Protein AF-A0A9J6R901-F1 (afdb_monomer_lite)

Foldseek 3Di:
DVVVVVCCVCLLVDPNSVVVVLVVQLVVLLVVLVVVVVPPPDPDDPVVSVVVSVVSSVVSSVVCCCVRPVVVVD

Sequence (74 aa):
MQFLLDSMQSPVNNFLGIFLYLTLLIVLTIVVVTLLLFLIPNKLTTRIKNAIIGGITFLAVVIWFYVVILSRFR

Structure (mmCIF, N/CA/C/O backbone):
data_AF-A0A9J6R901-F1
#
_entry.id   AF-A0A9J6R901-F1
#
loop_
_atom_site.group_PDB
_atom_site.id
_atom_site.type_symbol
_atom_site.label_atom_id
_atom_site.label_alt_id
_atom_site.label_comp_id
_atom_site.label_asym_id
_atom_site.label_entity_id
_atom_site.label_seq_id
_atom_site.pdbx_PDB_ins_code
_atom_site.Cartn_x
_atom_site.Cartn_y
_atom_site.Cartn_z
_atom_site.occupancy
_atom_site.B_iso_or_equiv
_atom_site.auth_seq_id
_atom_site.auth_comp_id
_atom_site.auth_asym_id
_atom_site.auth_atom_id
_atom_site.pdbx_PDB_model_num
ATOM 1 N N . MET A 1 1 ? 2.663 16.927 -20.024 1.00 61.31 1 MET A N 1
ATOM 2 C CA . MET A 1 1 ? 1.581 15.972 -20.356 1.00 61.31 1 MET A CA 1
ATOM 3 C C . MET A 1 1 ? 2.116 14.722 -21.057 1.00 61.31 1 MET A C 1
ATOM 5 O O . MET A 1 1 ? 1.793 13.636 -20.603 1.00 61.31 1 MET A O 1
ATOM 9 N N . GLN A 1 2 ? 2.982 14.857 -22.075 1.00 72.50 2 GLN A N 1
ATOM 10 C CA . GLN A 1 2 ? 3.595 13.723 -22.797 1.00 72.50 2 GLN A CA 1
ATOM 11 C C . GLN A 1 2 ? 4.277 12.690 -21.879 1.00 72.50 2 GLN A C 1
ATOM 13 O O . GLN A 1 2 ? 3.941 11.518 -21.927 1.00 72.50 2 GLN A O 1
ATOM 18 N N . PHE A 1 3 ? 5.130 13.140 -20.950 1.00 64.56 3 PHE A N 1
ATOM 19 C CA . PHE A 1 3 ? 5.830 12.254 -20.005 1.00 64.56 3 PHE A CA 1
ATOM 20 C C . PHE A 1 3 ? 4.903 11.381 -19.152 1.00 64.56 3 PHE A C 1
ATOM 22 O O . PHE A 1 3 ? 5.246 10.242 -18.849 1.00 64.56 3 PHE A O 1
ATOM 29 N N . LEU A 1 4 ? 3.732 11.905 -18.771 1.00 64.50 4 LEU A N 1
ATOM 30 C CA . LEU A 1 4 ? 2.737 11.128 -18.033 1.00 64.50 4 LEU A CA 1
ATOM 31 C C . LEU A 1 4 ? 2.130 10.052 -18.936 1.00 64.50 4 LEU A C 1
ATOM 33 O O . LEU A 1 4 ? 2.084 8.893 -18.541 1.00 64.50 4 LEU A O 1
ATOM 37 N N . LEU A 1 5 ? 1.738 10.408 -20.160 1.00 68.44 5 LEU A N 1
ATOM 38 C CA . LEU A 1 5 ? 1.182 9.463 -21.133 1.00 68.44 5 LEU A CA 1
ATOM 39 C C . LEU A 1 5 ? 2.170 8.342 -21.483 1.00 68.44 5 LEU A C 1
ATOM 41 O O . LEU A 1 5 ? 1.805 7.172 -21.396 1.00 68.44 5 LEU A O 1
ATOM 45 N N . ASP A 1 6 ? 3.427 8.677 -21.769 1.00 66.00 6 ASP A N 1
ATOM 46 C CA . ASP A 1 6 ? 4.466 7.693 -22.097 1.00 66.00 6 ASP A CA 1
ATOM 47 C C . ASP A 1 6 ? 4.783 6.788 -20.894 1.00 66.00 6 ASP A C 1
ATOM 49 O O . ASP A 1 6 ? 4.989 5.582 -21.035 1.00 66.00 6 ASP A O 1
ATOM 53 N N . SER A 1 7 ? 4.738 7.338 -19.674 1.00 60.38 7 SER A N 1
ATOM 54 C CA . SER A 1 7 ? 4.897 6.547 -18.448 1.00 60.38 7 SER A CA 1
ATOM 55 C C . SER A 1 7 ? 3.729 5.592 -18.173 1.00 60.38 7 SER A C 1
ATOM 57 O O . SER A 1 7 ? 3.936 4.578 -17.512 1.00 60.38 7 SER A O 1
ATOM 59 N N . MET A 1 8 ? 2.531 5.857 -18.706 1.00 67.00 8 MET A N 1
ATOM 60 C CA . MET A 1 8 ? 1.375 4.959 -18.586 1.00 67.00 8 MET A CA 1
ATOM 61 C C . MET A 1 8 ? 1.336 3.863 -19.658 1.00 67.00 8 MET A C 1
ATOM 63 O O . MET A 1 8 ? 0.676 2.850 -19.447 1.00 67.00 8 MET A O 1
ATOM 67 N N . GLN A 1 9 ? 2.030 4.028 -20.789 1.00 73.75 9 GLN A N 1
ATOM 68 C CA . GLN A 1 9 ? 2.082 3.003 -21.844 1.00 73.75 9 GLN A CA 1
ATOM 69 C C . GLN A 1 9 ? 2.915 1.782 -21.439 1.00 73.75 9 GLN A C 1
ATOM 71 O O . GLN A 1 9 ? 2.679 0.669 -21.905 1.00 73.75 9 GLN A O 1
ATOM 76 N N . SER A 1 10 ? 3.907 1.971 -20.573 1.00 70.56 10 SER A N 1
ATOM 77 C CA . SER A 1 10 ? 4.716 0.886 -20.018 1.00 70.56 10 SER A CA 1
ATOM 78 C C . SER A 1 10 ? 5.125 1.217 -18.584 1.00 70.56 10 SER A C 1
ATOM 80 O O . SER A 1 10 ? 6.293 1.520 -18.320 1.00 70.56 10 SER A O 1
ATOM 82 N N . PRO A 1 11 ? 4.174 1.151 -17.635 1.00 69.00 11 PRO A N 1
ATOM 83 C CA . PRO A 1 11 ? 4.386 1.626 -16.274 1.00 69.00 11 PRO A CA 1
ATOM 84 C C . PRO A 1 11 ? 5.494 0.857 -15.557 1.00 69.00 11 PRO A C 1
ATOM 86 O O . PRO A 1 11 ? 6.190 1.423 -14.731 1.00 69.00 11 PRO A O 1
ATOM 89 N N . VAL A 1 12 ? 5.741 -0.399 -15.927 1.00 75.06 12 VAL A N 1
ATOM 90 C CA . VAL A 1 12 ? 6.791 -1.233 -15.318 1.00 75.06 12 VAL A CA 1
ATOM 91 C C . VAL A 1 12 ? 8.177 -1.014 -15.954 1.00 75.06 12 VAL A C 1
ATOM 93 O O . VAL A 1 12 ? 9.178 -1.501 -15.440 1.00 75.06 12 VAL A O 1
ATOM 96 N N . ASN A 1 13 ? 8.269 -0.272 -17.063 1.00 78.88 13 ASN A N 1
ATOM 97 C CA . ASN A 1 13 ? 9.531 -0.025 -17.777 1.00 78.88 13 ASN A CA 1
ATOM 98 C C . ASN A 1 13 ? 10.116 1.366 -17.484 1.00 78.88 13 ASN A C 1
ATOM 100 O O . ASN A 1 13 ? 11.206 1.684 -17.952 1.00 78.88 13 ASN A O 1
ATOM 104 N N . ASN A 1 14 ? 9.402 2.196 -16.722 1.00 83.00 14 ASN A N 1
ATOM 105 C CA . ASN A 1 14 ? 9.792 3.557 -16.370 1.00 83.00 14 ASN A CA 1
ATOM 106 C C . ASN A 1 14 ? 9.728 3.728 -14.846 1.00 83.00 14 ASN A C 1
ATOM 108 O O . ASN A 1 14 ? 8.722 3.378 -14.234 1.00 83.00 14 ASN A O 1
ATOM 112 N N . PHE A 1 15 ? 10.756 4.326 -14.238 1.00 83.69 15 PHE A N 1
ATOM 113 C CA . PHE A 1 15 ? 10.775 4.642 -12.805 1.00 83.69 15 PHE A CA 1
ATOM 114 C C . PHE A 1 15 ? 9.539 5.422 -12.344 1.00 83.69 15 PHE A C 1
ATOM 116 O O . PHE A 1 15 ? 8.958 5.085 -11.312 1.00 83.69 15 PHE A O 1
ATOM 123 N N . LEU A 1 16 ? 9.103 6.422 -13.119 1.00 85.19 16 LEU A N 1
ATOM 124 C CA . LEU A 1 16 ? 7.901 7.191 -12.794 1.00 85.19 16 LEU A CA 1
ATOM 125 C C . LEU A 1 16 ? 6.649 6.306 -12.835 1.00 85.19 16 LEU A C 1
ATOM 127 O O . LEU A 1 16 ? 5.804 6.393 -11.950 1.00 85.19 16 LEU A O 1
ATOM 131 N N . GLY A 1 17 ? 6.554 5.420 -13.827 1.00 84.94 17 GLY A N 1
ATOM 132 C CA . GLY A 1 17 ? 5.443 4.480 -13.957 1.00 84.94 17 GLY A CA 1
ATOM 133 C C . GLY A 1 17 ? 5.379 3.487 -12.794 1.00 84.94 17 GLY A C 1
ATOM 134 O O . GLY A 1 17 ? 4.303 3.272 -12.241 1.00 84.94 17 GLY A O 1
ATOM 135 N N . ILE A 1 18 ? 6.526 2.951 -12.362 1.00 88.81 18 ILE A N 1
ATOM 136 C CA . ILE A 1 18 ? 6.625 2.016 -11.232 1.00 88.81 18 ILE A CA 1
ATOM 137 C C . ILE A 1 18 ? 6.187 2.718 -9.945 1.00 88.81 18 ILE A C 1
ATOM 139 O O .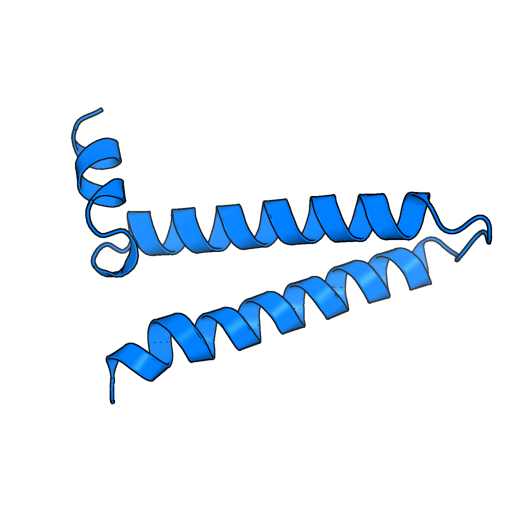 ILE A 1 18 ? 5.409 2.162 -9.171 1.00 88.81 18 ILE A O 1
ATOM 143 N N . PHE A 1 19 ? 6.645 3.955 -9.734 1.00 88.81 19 PHE A N 1
ATOM 144 C CA . PHE A 1 19 ? 6.265 4.763 -8.578 1.00 88.81 19 PHE A CA 1
ATOM 145 C C . PHE A 1 19 ? 4.763 5.069 -8.549 1.00 88.81 19 PHE A C 1
ATOM 147 O O . PHE A 1 19 ? 4.116 4.908 -7.512 1.00 88.81 19 PHE A O 1
ATOM 154 N N . LEU A 1 20 ? 4.191 5.479 -9.685 1.00 90.31 20 LEU A N 1
ATOM 155 C CA . LEU A 1 20 ? 2.759 5.750 -9.804 1.00 90.31 20 LEU A CA 1
ATOM 156 C C . LEU A 1 20 ? 1.931 4.477 -9.599 1.00 90.31 20 LEU A C 1
ATOM 158 O O . LEU A 1 20 ? 0.929 4.515 -8.888 1.00 90.31 20 LEU A O 1
ATOM 162 N N . TYR A 1 21 ? 2.370 3.345 -10.152 1.00 90.12 21 TYR A N 1
ATOM 163 C CA . TYR A 1 21 ? 1.693 2.061 -9.991 1.00 90.12 21 TYR A CA 1
ATOM 164 C C . TYR A 1 21 ? 1.705 1.587 -8.531 1.00 90.12 21 TYR A C 1
ATOM 166 O O . TYR A 1 21 ? 0.660 1.212 -7.998 1.00 90.12 21 TYR A O 1
ATOM 174 N N . LEU A 1 22 ? 2.851 1.692 -7.850 1.00 92.25 22 LEU A N 1
ATOM 175 C CA . LEU A 1 22 ? 2.972 1.387 -6.423 1.00 92.25 22 LEU A CA 1
ATOM 176 C C . LEU A 1 22 ? 2.096 2.313 -5.569 1.00 92.25 22 LEU A C 1
ATOM 178 O O . LEU A 1 22 ? 1.391 1.853 -4.674 1.00 92.25 22 LEU A O 1
ATOM 182 N N . THR A 1 23 ? 2.115 3.615 -5.855 1.00 94.00 23 THR A N 1
ATOM 183 C CA . THR A 1 23 ? 1.309 4.605 -5.127 1.00 94.00 23 THR A CA 1
ATOM 184 C C . THR A 1 23 ? -0.178 4.300 -5.266 1.00 94.00 23 THR A C 1
ATOM 186 O O . THR A 1 23 ? -0.904 4.280 -4.274 1.00 94.00 23 THR A O 1
ATOM 189 N N . LEU A 1 24 ? -0.631 4.005 -6.486 1.00 94.12 24 LEU A N 1
ATOM 190 C CA . LEU A 1 24 ? -2.020 3.664 -6.768 1.00 94.12 24 LEU A CA 1
ATOM 191 C C . LEU A 1 24 ? -2.436 2.373 -6.049 1.00 94.12 24 LEU A C 1
ATOM 193 O O . LEU A 1 24 ? -3.516 2.327 -5.462 1.00 94.12 24 LEU A O 1
ATOM 197 N N . LEU A 1 25 ? -1.558 1.367 -6.007 1.00 94.81 25 LEU A N 1
ATOM 198 C CA . LEU A 1 25 ? -1.777 0.145 -5.233 1.00 94.81 25 LEU A CA 1
ATOM 199 C C . LEU A 1 25 ? -1.919 0.422 -3.732 1.00 94.81 25 LEU A C 1
ATOM 201 O O . LEU A 1 25 ? -2.843 -0.097 -3.104 1.00 94.81 25 LEU A O 1
ATOM 205 N N . ILE A 1 26 ? -1.039 1.241 -3.150 1.00 96.06 26 ILE A N 1
ATOM 206 C CA . ILE A 1 26 ? -1.084 1.585 -1.721 1.00 96.06 26 ILE A CA 1
ATOM 207 C C . ILE A 1 26 ? -2.384 2.324 -1.396 1.00 96.06 26 ILE A C 1
ATOM 209 O O . ILE A 1 26 ? -3.089 1.941 -0.463 1.00 96.06 26 ILE A O 1
ATOM 213 N N . VAL A 1 27 ? -2.730 3.346 -2.184 1.00 96.88 27 VAL A N 1
ATOM 214 C CA . VAL A 1 27 ? -3.949 4.139 -1.978 1.00 96.88 27 VAL A CA 1
ATOM 215 C C . VAL A 1 27 ? -5.190 3.256 -2.078 1.00 96.88 27 VAL A C 1
ATOM 217 O O . VAL A 1 27 ? -6.023 3.282 -1.173 1.00 96.88 27 VAL A O 1
ATOM 220 N N . LEU A 1 28 ? -5.298 2.426 -3.122 1.00 96.56 28 LEU A N 1
ATOM 221 C CA . LEU A 1 28 ? -6.423 1.500 -3.267 1.00 96.56 28 LEU A CA 1
ATOM 222 C C . LEU A 1 28 ? -6.503 0.514 -2.103 1.00 96.56 28 LEU A C 1
ATOM 224 O O . LEU A 1 28 ? -7.585 0.305 -1.562 1.00 96.56 28 LEU A O 1
ATOM 228 N N . THR A 1 29 ? -5.374 -0.055 -1.681 1.00 96.44 29 THR A N 1
ATOM 229 C CA . THR A 1 29 ? -5.342 -1.012 -0.568 1.00 96.44 29 THR A CA 1
ATOM 230 C C . THR A 1 29 ? -5.833 -0.364 0.722 1.00 96.44 29 THR A C 1
ATOM 232 O O . THR A 1 29 ? -6.716 -0.907 1.384 1.00 96.44 29 THR A O 1
ATOM 235 N N . ILE A 1 30 ? -5.330 0.827 1.058 1.00 95.50 30 ILE A N 1
ATOM 236 C CA . ILE A 1 30 ? -5.750 1.554 2.261 1.00 95.50 30 ILE A CA 1
ATOM 237 C C . ILE A 1 30 ? -7.245 1.874 2.199 1.00 95.50 30 ILE A C 1
ATOM 239 O O . ILE A 1 30 ? -7.950 1.635 3.179 1.00 95.50 30 ILE A O 1
ATOM 243 N N . VAL A 1 31 ? -7.746 2.374 1.065 1.00 96.50 31 VAL A N 1
ATOM 244 C CA . VAL A 1 31 ? -9.169 2.709 0.891 1.00 96.50 31 VAL A CA 1
ATOM 245 C C . VAL A 1 31 ? -10.045 1.468 1.055 1.00 96.50 31 VAL A C 1
ATOM 247 O O . VAL A 1 31 ? -10.979 1.484 1.856 1.00 96.50 31 VAL A O 1
ATOM 250 N N . VAL A 1 32 ? -9.721 0.376 0.361 1.00 96.44 32 VAL A N 1
ATOM 251 C CA . VAL A 1 32 ? -10.488 -0.877 0.414 1.00 96.44 32 VAL A CA 1
ATOM 252 C C . VAL A 1 32 ? -10.490 -1.455 1.826 1.00 96.44 32 VAL A C 1
ATOM 254 O O . VAL A 1 32 ? -11.554 -1.752 2.363 1.00 96.44 32 VAL A O 1
ATOM 257 N N . VAL A 1 33 ? -9.327 -1.567 2.472 1.00 94.94 33 VAL A N 1
ATOM 258 C CA . VAL A 1 33 ? -9.232 -2.116 3.833 1.00 94.94 33 VAL A CA 1
ATOM 259 C C . VAL A 1 33 ? -9.964 -1.226 4.835 1.00 94.94 33 VAL A C 1
ATOM 261 O O . VAL A 1 33 ? -10.655 -1.734 5.716 1.00 94.94 33 VAL A O 1
ATOM 264 N N . THR A 1 34 ? -9.869 0.096 4.694 1.00 92.69 34 THR A N 1
ATOM 265 C CA . THR A 1 34 ? -10.583 1.035 5.569 1.00 92.69 34 THR A CA 1
ATOM 266 C C . THR A 1 34 ? -12.096 0.880 5.428 1.00 92.69 34 THR A C 1
ATOM 268 O O . THR A 1 34 ? -12.790 0.813 6.442 1.00 92.69 34 THR A O 1
ATOM 271 N N . LEU A 1 35 ? -12.611 0.756 4.200 1.00 93.56 35 LEU A N 1
ATOM 272 C CA . LEU A 1 35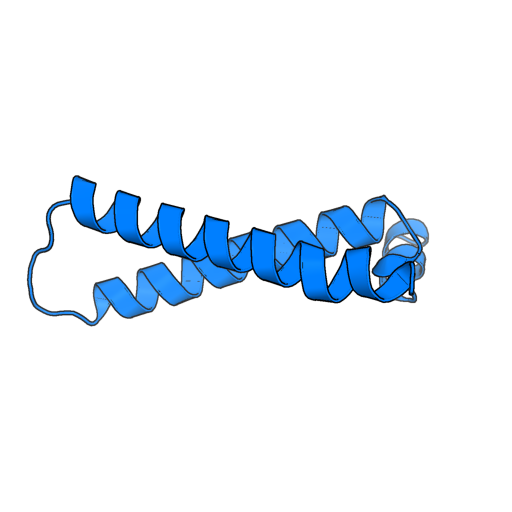 ? -14.032 0.506 3.941 1.00 93.56 35 LEU A CA 1
ATOM 273 C C . LEU A 1 35 ? -14.488 -0.843 4.513 1.00 93.56 35 LEU A C 1
ATOM 275 O O . LEU A 1 35 ? -15.528 -0.911 5.165 1.00 93.56 35 LEU A O 1
ATOM 279 N N . LEU A 1 36 ? -13.687 -1.899 4.352 1.00 92.88 36 LEU A N 1
ATOM 280 C CA . LEU A 1 36 ? -13.975 -3.212 4.937 1.00 92.88 36 LEU A CA 1
ATOM 281 C C . LEU A 1 36 ? -14.042 -3.150 6.468 1.00 92.88 36 LEU A C 1
ATOM 283 O O . LEU A 1 36 ? -14.973 -3.679 7.068 1.00 92.88 36 LEU A O 1
ATOM 287 N N . LEU A 1 37 ? -13.096 -2.460 7.112 1.00 90.50 37 LEU A N 1
ATOM 288 C CA . LEU A 1 37 ? -13.089 -2.279 8.567 1.00 90.50 37 LEU A CA 1
ATOM 289 C C . LEU A 1 37 ? -14.199 -1.346 9.070 1.00 90.50 37 LEU A C 1
ATOM 291 O O . LEU A 1 37 ? -14.539 -1.400 10.254 1.00 90.50 37 LEU A O 1
ATOM 295 N N . PHE A 1 38 ? -14.742 -0.479 8.212 1.00 88.38 38 PHE A N 1
ATOM 296 C CA . PHE A 1 38 ? -15.897 0.361 8.531 1.00 88.38 38 PHE A CA 1
ATOM 297 C C . PHE A 1 38 ? -17.202 -0.445 8.566 1.00 88.38 38 PHE A C 1
ATOM 299 O O . PHE A 1 38 ? -18.060 -0.170 9.399 1.00 88.38 38 PHE A O 1
ATOM 306 N N . LEU A 1 39 ? -17.328 -1.474 7.721 1.00 89.06 39 LEU A N 1
ATOM 307 C CA . LEU A 1 39 ? -18.492 -2.369 7.694 1.00 89.06 39 LEU A CA 1
ATOM 308 C C . LEU A 1 39 ? -18.578 -3.296 8.916 1.00 89.06 39 LEU A C 1
ATOM 310 O O . LEU A 1 39 ? -19.643 -3.845 9.189 1.00 89.06 39 LEU A O 1
ATOM 314 N N . ILE A 1 40 ? -17.482 -3.483 9.657 1.00 85.44 40 ILE A N 1
ATOM 315 C CA . ILE A 1 40 ? -17.468 -4.317 10.862 1.00 85.44 40 ILE A CA 1
ATOM 316 C C . ILE A 1 40 ? -18.132 -3.538 12.015 1.00 85.44 40 ILE A C 1
ATOM 318 O O 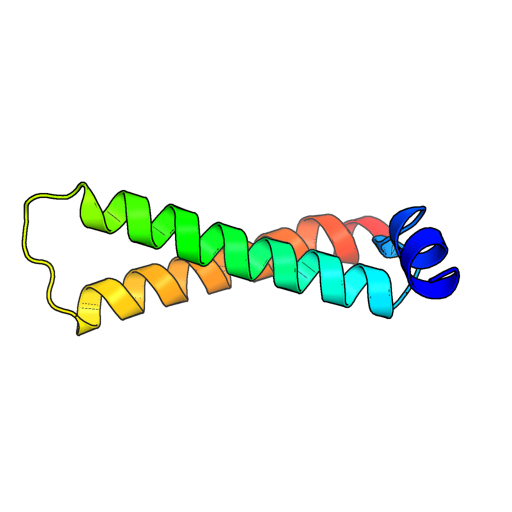. ILE A 1 40 ? -17.570 -2.542 12.476 1.00 85.44 40 ILE A O 1
ATOM 322 N N . PRO A 1 41 ? -19.284 -3.995 12.547 1.00 74.69 41 PRO A N 1
ATOM 323 C CA . PRO A 1 41 ? -20.038 -3.270 13.576 1.00 74.69 41 PRO A CA 1
ATOM 324 C C . PRO A 1 41 ? -19.328 -3.231 14.940 1.00 74.69 41 PRO A C 1
ATOM 326 O O . PRO A 1 41 ? -19.683 -2.435 15.810 1.00 74.69 41 PRO A O 1
ATOM 329 N N . ASN A 1 42 ? -18.310 -4.074 15.145 1.00 76.81 42 ASN A N 1
ATOM 330 C CA . ASN A 1 42 ? -17.524 -4.096 16.371 1.00 76.81 42 ASN A CA 1
ATOM 331 C C . ASN A 1 42 ? -16.483 -2.963 16.395 1.00 76.81 42 ASN A C 1
ATOM 333 O O . ASN A 1 42 ? -15.703 -2.778 15.456 1.00 76.81 42 ASN A O 1
ATOM 337 N N . LYS A 1 43 ? -16.415 -2.230 17.511 1.00 74.81 43 LYS A N 1
ATOM 338 C CA . LYS A 1 43 ? -15.472 -1.122 17.708 1.00 74.81 43 LYS A CA 1
ATOM 339 C C . LYS A 1 43 ? -14.078 -1.662 18.030 1.00 74.81 43 LYS A C 1
ATOM 341 O O . LYS A 1 43 ? -13.616 -1.598 19.165 1.00 74.81 43 LYS A O 1
ATOM 346 N N . LEU A 1 44 ? -13.391 -2.181 17.011 1.00 84.88 44 LEU A N 1
ATOM 347 C CA . LEU A 1 44 ? -11.948 -2.416 17.085 1.00 84.88 44 LEU A CA 1
ATOM 348 C C . LEU A 1 44 ? -11.263 -1.116 17.520 1.00 84.88 44 LEU A C 1
ATOM 350 O O . LEU A 1 44 ? -11.555 -0.045 16.975 1.00 84.88 44 LEU A O 1
ATOM 354 N N . THR A 1 45 ? -10.355 -1.205 18.491 1.00 90.06 45 THR A N 1
ATOM 355 C CA . THR A 1 45 ? -9.582 -0.041 18.934 1.0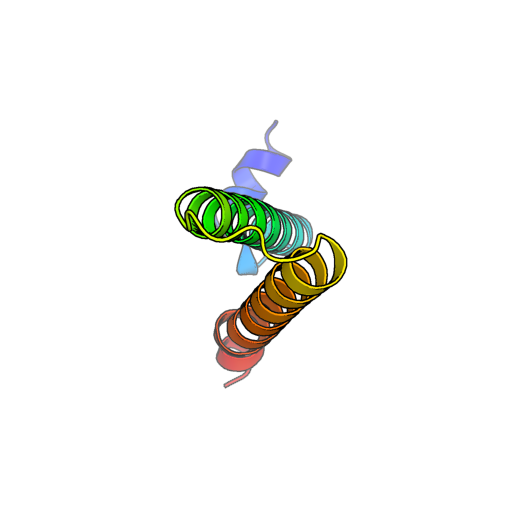0 90.06 45 THR A CA 1
ATOM 356 C C . THR A 1 45 ? -8.771 0.518 17.765 1.00 90.06 45 THR A C 1
ATOM 358 O O . THR A 1 45 ? -8.307 -0.227 16.899 1.00 90.06 45 THR A O 1
ATOM 361 N N . THR A 1 46 ? -8.560 1.836 17.741 1.00 87.56 46 THR A N 1
ATOM 362 C CA . THR A 1 46 ? -7.817 2.511 16.662 1.00 87.56 46 THR A CA 1
ATOM 363 C C . THR A 1 46 ? -6.431 1.899 16.446 1.00 87.56 46 THR A C 1
ATOM 365 O O . THR A 1 46 ? -5.982 1.772 15.313 1.00 87.56 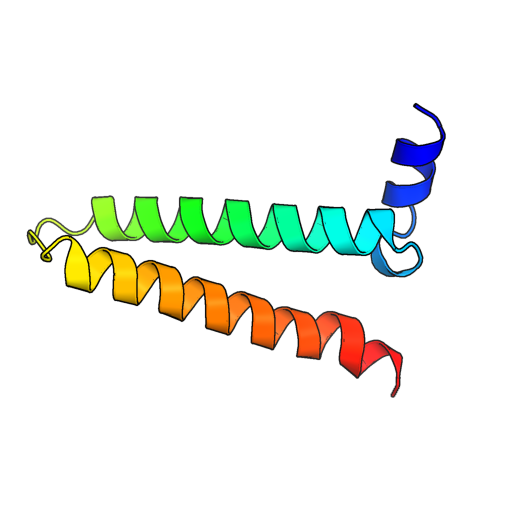46 THR A O 1
ATOM 368 N N . ARG A 1 47 ? -5.778 1.433 17.521 1.00 91.44 47 ARG A N 1
ATOM 369 C CA . ARG A 1 47 ? -4.480 0.741 17.449 1.00 91.44 47 ARG A CA 1
ATOM 370 C C . ARG A 1 47 ? -4.555 -0.545 16.625 1.00 91.44 47 ARG A C 1
ATOM 372 O O . ARG A 1 47 ? -3.718 -0.746 15.753 1.00 91.44 47 ARG A O 1
ATOM 379 N N . ILE A 1 48 ? -5.563 -1.382 16.871 1.00 92.25 48 ILE A N 1
ATOM 380 C CA . ILE A 1 48 ? -5.746 -2.646 16.145 1.00 92.25 48 ILE A CA 1
ATOM 381 C C . ILE A 1 48 ? -6.138 -2.368 14.692 1.00 92.25 48 ILE A C 1
ATOM 383 O O . ILE A 1 48 ? -5.585 -2.988 13.791 1.00 92.25 48 ILE A O 1
ATOM 387 N N . LYS A 1 49 ? -7.024 -1.392 14.442 1.00 90.81 49 LYS A N 1
ATOM 388 C CA . LYS A 1 49 ? -7.379 -0.988 13.070 1.00 90.81 49 LYS A CA 1
ATOM 389 C C . LYS A 1 49 ? -6.148 -0.544 12.280 1.00 90.81 49 LYS A C 1
ATOM 391 O O . LYS A 1 49 ? -5.933 -1.030 11.175 1.00 90.81 49 LYS A O 1
ATOM 396 N N . ASN A 1 50 ? -5.309 0.306 12.867 1.00 91.88 50 ASN A N 1
ATOM 397 C CA . ASN A 1 50 ? -4.089 0.783 12.217 1.00 91.88 50 ASN A CA 1
ATOM 398 C C . ASN A 1 50 ? -3.074 -0.345 11.996 1.00 91.88 50 ASN A C 1
ATOM 400 O O . ASN A 1 50 ? -2.441 -0.387 10.945 1.00 91.88 50 ASN A O 1
ATOM 404 N N . ALA A 1 51 ? -2.949 -1.282 12.943 1.00 95.44 51 ALA A N 1
ATOM 405 C CA . ALA A 1 51 ? -2.099 -2.459 12.779 1.00 95.44 51 ALA A CA 1
ATOM 406 C C . ALA A 1 51 ? -2.583 -3.361 11.631 1.00 95.44 51 ALA A C 1
ATOM 408 O O . ALA A 1 51 ? -1.769 -3.815 10.833 1.00 95.44 51 ALA A O 1
ATOM 409 N N . ILE A 1 52 ? -3.899 -3.573 11.501 1.00 94.31 52 ILE A N 1
ATOM 410 C CA . ILE A 1 52 ? -4.491 -4.348 10.402 1.00 94.31 52 ILE A CA 1
ATOM 411 C C . ILE A 1 52 ? -4.270 -3.641 9.062 1.00 94.31 52 ILE A C 1
ATOM 413 O O . ILE A 1 52 ? -3.783 -4.264 8.123 1.00 94.31 52 ILE A O 1
ATOM 417 N N . ILE A 1 53 ? -4.579 -2.342 8.969 1.00 94.62 53 ILE A N 1
ATOM 418 C CA . ILE A 1 53 ? -4.388 -1.560 7.737 1.00 94.62 53 ILE A CA 1
ATOM 419 C C . ILE A 1 53 ? -2.916 -1.581 7.320 1.00 94.62 53 ILE A C 1
ATOM 421 O O . ILE A 1 53 ? -2.610 -1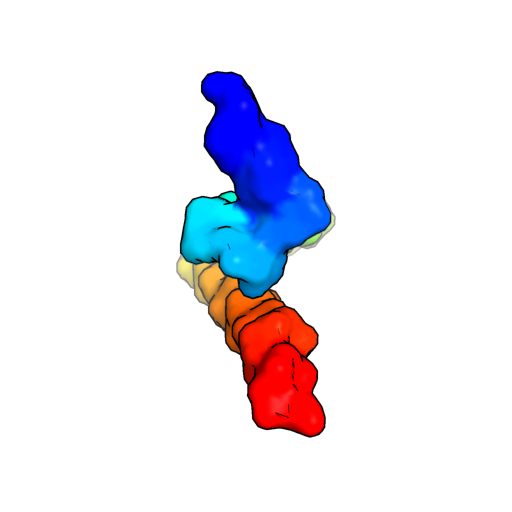.901 6.172 1.00 94.62 53 ILE A O 1
ATOM 425 N N . GLY A 1 54 ? -2.004 -1.292 8.251 1.00 94.62 54 GLY A N 1
ATOM 426 C CA . GLY A 1 54 ? -0.565 -1.310 7.996 1.00 94.62 54 GLY A CA 1
ATOM 427 C C . GLY A 1 54 ? -0.061 -2.695 7.595 1.00 94.62 54 GLY A C 1
ATOM 428 O O . GLY A 1 54 ? 0.659 -2.814 6.609 1.00 94.62 54 GLY A O 1
ATOM 429 N N . GLY A 1 55 ? -0.490 -3.745 8.300 1.00 97.44 55 GLY A N 1
ATOM 430 C CA . GLY A 1 55 ? -0.112 -5.128 8.009 1.00 97.44 55 GLY A CA 1
ATOM 431 C C . GLY A 1 55 ? -0.587 -5.597 6.634 1.00 97.44 55 GLY A C 1
ATOM 432 O O . GLY A 1 55 ? 0.206 -6.136 5.865 1.00 97.44 55 GLY A O 1
ATOM 433 N N . ILE A 1 56 ? -1.849 -5.335 6.281 1.00 96.81 56 ILE A N 1
ATOM 434 C CA . ILE A 1 56 ? -2.390 -5.686 4.961 1.00 96.81 56 ILE A CA 1
ATOM 435 C C . ILE A 1 56 ? -1.691 -4.881 3.862 1.00 96.81 56 ILE A C 1
ATOM 437 O O . ILE A 1 56 ? -1.308 -5.451 2.844 1.00 96.81 56 ILE A O 1
ATOM 441 N N . THR A 1 57 ? -1.473 -3.581 4.071 1.00 96.00 57 THR A N 1
ATOM 442 C CA . THR A 1 57 ? -0.776 -2.731 3.093 1.00 96.00 57 THR A CA 1
ATOM 443 C C . THR A 1 57 ? 0.659 -3.209 2.875 1.00 96.00 57 THR A C 1
ATOM 445 O O . THR A 1 57 ? 1.102 -3.321 1.735 1.00 96.00 57 THR A O 1
ATOM 448 N N . PHE A 1 58 ? 1.374 -3.562 3.945 1.00 97.06 58 PHE A N 1
ATOM 449 C CA . PHE A 1 58 ? 2.721 -4.119 3.856 1.00 97.06 58 PHE A CA 1
ATOM 450 C C . PHE A 1 58 ? 2.743 -5.436 3.070 1.00 97.06 58 PHE A C 1
ATOM 452 O O . PHE A 1 58 ? 3.537 -5.580 2.142 1.00 97.06 58 PHE A O 1
ATOM 459 N N . LEU A 1 59 ? 1.837 -6.371 3.379 1.00 97.56 59 LEU A N 1
ATOM 460 C CA . LEU A 1 59 ? 1.720 -7.630 2.638 1.00 97.56 59 LEU A CA 1
ATOM 461 C C . LEU A 1 59 ? 1.399 -7.397 1.158 1.00 97.56 59 LEU A C 1
ATOM 463 O O . LEU A 1 59 ? 2.018 -8.023 0.301 1.00 97.56 59 LEU A O 1
ATOM 467 N N . ALA A 1 60 ? 0.487 -6.475 0.846 1.00 95.81 60 ALA A N 1
ATOM 468 C CA . ALA A 1 60 ? 0.148 -6.125 -0.530 1.00 95.81 60 ALA A CA 1
ATOM 469 C C . ALA A 1 60 ? 1.365 -5.590 -1.300 1.00 95.81 60 ALA A C 1
ATOM 471 O O . ALA A 1 60 ? 1.598 -6.002 -2.435 1.00 95.81 60 ALA A O 1
ATOM 472 N N . VAL A 1 61 ? 2.180 -4.734 -0.673 1.00 95.50 61 VAL A N 1
ATOM 473 C CA . VAL A 1 61 ? 3.422 -4.217 -1.270 1.00 95.50 61 VAL A CA 1
ATOM 474 C C . VAL A 1 61 ? 4.443 -5.334 -1.495 1.00 95.50 61 VAL A C 1
ATOM 476 O O . VAL A 1 61 ? 5.034 -5.399 -2.571 1.00 95.50 61 VAL A O 1
ATOM 479 N N . VAL A 1 62 ? 4.633 -6.237 -0.528 1.00 96.06 62 VAL A N 1
ATOM 480 C CA . VAL A 1 62 ? 5.559 -7.377 -0.664 1.00 96.06 62 VAL A CA 1
ATOM 481 C C . VAL A 1 62 ? 5.124 -8.311 -1.796 1.00 96.06 62 VAL A C 1
ATOM 483 O O . VAL A 1 62 ? 5.943 -8.682 -2.637 1.00 96.06 62 VAL A O 1
ATOM 486 N N . ILE A 1 63 ? 3.834 -8.659 -1.854 1.00 95.31 63 ILE A N 1
ATOM 487 C CA . ILE A 1 63 ? 3.269 -9.498 -2.919 1.00 95.31 63 ILE A CA 1
ATOM 488 C C . ILE A 1 63 ? 3.446 -8.816 -4.274 1.00 95.31 63 ILE A C 1
ATOM 490 O O . ILE A 1 63 ? 3.921 -9.440 -5.219 1.00 95.31 63 ILE A O 1
ATOM 494 N N . TRP A 1 64 ? 3.111 -7.530 -4.373 1.00 94.31 64 TRP A N 1
ATOM 495 C CA . TRP A 1 64 ? 3.280 -6.769 -5.605 1.00 94.31 64 TRP A CA 1
ATOM 496 C C . TRP A 1 64 ? 4.740 -6.728 -6.058 1.00 94.31 64 TRP A C 1
ATOM 498 O O . TRP A 1 64 ? 5.020 -6.982 -7.227 1.00 94.31 64 TRP A O 1
ATOM 508 N N . PHE A 1 65 ? 5.678 -6.484 -5.141 1.00 91.81 65 PHE A N 1
ATOM 509 C CA . PHE A 1 65 ? 7.106 -6.472 -5.450 1.00 91.81 65 PHE A CA 1
ATOM 510 C C . PHE A 1 65 ? 7.550 -7.824 -6.019 1.00 91.81 65 PHE A C 1
ATOM 512 O O . PHE A 1 65 ? 8.225 -7.887 -7.046 1.00 91.81 65 PHE A O 1
ATOM 519 N N . TYR A 1 66 ? 7.112 -8.921 -5.401 1.00 92.75 66 TYR A N 1
ATOM 520 C CA . TYR A 1 66 ? 7.409 -10.261 -5.893 1.00 92.75 66 TYR A CA 1
ATOM 521 C C . TYR A 1 66 ? 6.816 -10.526 -7.288 1.00 92.75 66 TYR A C 1
ATOM 523 O O . TYR A 1 66 ? 7.506 -10.989 -8.194 1.00 92.75 66 TYR A O 1
ATOM 531 N N . VAL A 1 67 ? 5.540 -10.198 -7.483 1.00 89.94 67 VAL A N 1
ATOM 532 C CA . VAL A 1 67 ? 4.805 -10.508 -8.717 1.00 89.94 67 VAL A CA 1
ATOM 533 C C . VAL A 1 67 ? 5.195 -9.606 -9.883 1.00 89.94 67 VAL A C 1
ATOM 535 O O . VAL A 1 67 ? 5.127 -10.054 -11.021 1.00 89.94 67 VAL A O 1
ATOM 538 N N . VAL A 1 68 ? 5.584 -8.355 -9.641 1.00 87.44 68 VAL A N 1
ATOM 539 C CA . VAL A 1 68 ? 5.805 -7.357 -10.703 1.00 87.44 68 VAL A CA 1
ATOM 540 C C . VAL A 1 68 ? 7.287 -7.108 -10.962 1.00 87.44 68 VAL A C 1
ATOM 542 O O . VAL A 1 68 ? 7.680 -6.910 -12.109 1.00 87.44 68 VAL A O 1
ATOM 545 N N . ILE A 1 69 ? 8.114 -7.107 -9.914 1.00 84.88 69 ILE A N 1
ATOM 546 C CA . ILE A 1 69 ? 9.543 -6.805 -10.037 1.00 84.88 69 ILE A CA 1
ATOM 547 C C . ILE A 1 69 ? 10.341 -8.100 -10.167 1.00 84.88 69 ILE A C 1
ATOM 549 O O . ILE A 1 69 ? 11.061 -8.261 -11.146 1.00 84.88 69 ILE A O 1
ATOM 553 N N . LEU A 1 70 ? 10.199 -9.045 -9.231 1.00 83.88 70 LEU A N 1
ATOM 554 C CA . LEU A 1 70 ? 10.991 -10.286 -9.246 1.00 83.88 70 LEU A CA 1
ATOM 555 C C . LEU A 1 70 ? 10.646 -11.210 -10.421 1.00 83.88 70 LEU A C 1
ATOM 557 O O . LEU A 1 70 ? 11.547 -11.827 -10.984 1.00 83.88 70 LEU A O 1
ATOM 561 N N . SER A 1 71 ? 9.380 -11.264 -10.839 1.00 78.19 71 SER A N 1
ATOM 562 C CA . SER A 1 71 ? 8.963 -12.010 -12.038 1.00 78.19 71 SER A CA 1
ATOM 563 C C . SER A 1 71 ? 9.617 -11.514 -13.332 1.00 78.19 71 SER A C 1
ATOM 565 O O . SER A 1 71 ? 9.690 -12.263 -14.296 1.00 78.19 71 SER A O 1
ATOM 567 N N . ARG A 1 72 ? 10.108 -10.270 -13.356 1.00 69.19 72 ARG A N 1
ATOM 568 C CA . ARG A 1 72 ? 10.724 -9.641 -14.530 1.00 69.19 72 ARG A CA 1
ATOM 569 C C . ARG A 1 72 ? 12.190 -10.033 -14.723 1.00 69.19 72 ARG A C 1
ATOM 571 O O . ARG A 1 72 ? 12.738 -9.815 -15.798 1.00 69.19 72 ARG A O 1
ATOM 578 N N . PHE A 1 73 ? 12.829 -10.564 -13.681 1.00 68.25 73 PHE A N 1
ATOM 579 C CA . PHE A 1 73 ? 14.226 -11.010 -13.703 1.00 68.25 73 PHE A CA 1
ATOM 580 C C . PHE A 1 73 ? 14.371 -12.524 -13.910 1.00 68.25 73 PHE A C 1
ATOM 582 O O . PHE A 1 73 ? 15.484 -13.043 -13.821 1.00 68.25 73 PHE A O 1
ATOM 589 N N . ARG A 1 74 ? 13.263 -13.230 -14.147 1.00 56.91 74 ARG A N 1
ATOM 590 C CA . ARG A 1 74 ? 13.214 -14.672 -14.377 1.00 56.91 74 ARG A CA 1
ATOM 591 C C . ARG A 1 74 ? 12.765 -14.954 -15.801 1.00 56.91 74 ARG A C 1
ATOM 593 O O . ARG A 1 74 ? 13.300 -15.927 -16.370 1.00 56.91 74 ARG A O 1
#

pLDDT: mean 85.99, std 11.07, range [56.91, 97.56]

Radius of gyration: 15.68 Å; chains: 1; bounding box: 34×31×42 Å

Secondary structure (DSSP, 8-state):
-HHHHHHHHSGGGSHHHHHHHHHHHHHHHHHHHHHHHHH--S---HHHHHHHHHHHHHHHHHHHIIIIIGGGG-

Organism: NCBI:txid472978